Protein AF-A0A7W1QPT3-F1 (afdb_monomer)

Foldseek 3Di:
DPPPDDQDDDDLCCLAVPPPDPVSPVVNDDDDDDDDDDDD

Secondary structure (DSSP, 8-state):
-BTTB------HHHHHHS-SSHHHHHHHS-----------

Structure (mmCIF, N/CA/C/O backbone):
data_AF-A0A7W1QPT3-F1
#
_en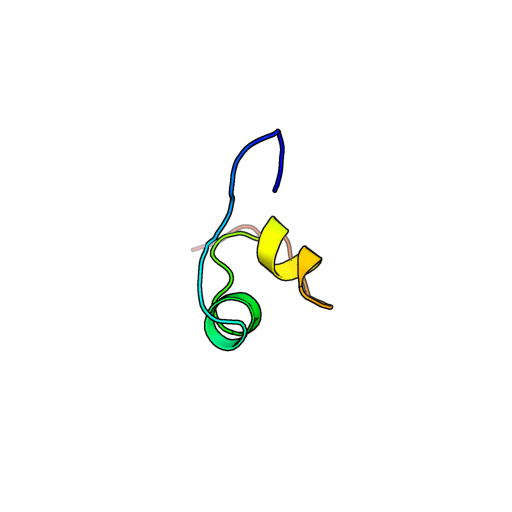try.id   AF-A0A7W1QPT3-F1
#
loop_
_atom_site.group_PDB
_atom_site.id
_atom_site.type_symbol
_atom_site.label_atom_id
_atom_site.label_alt_id
_atom_site.label_comp_id
_atom_site.label_asym_id
_atom_site.label_entity_id
_atom_site.label_seq_id
_atom_site.pdbx_PDB_ins_code
_atom_site.Cartn_x
_atom_site.Cartn_y
_atom_site.Cartn_z
_atom_site.occupancy
_atom_site.B_iso_or_equiv
_atom_site.auth_seq_id
_atom_site.auth_comp_id
_atom_site.auth_asym_id
_atom_site.auth_atom_id
_atom_site.pdbx_PDB_model_num
ATOM 1 N N . MET A 1 1 ? -1.123 8.073 3.758 1.00 77.38 1 MET A N 1
ATOM 2 C CA . MET A 1 1 ? -1.781 8.958 2.768 1.00 77.38 1 MET A CA 1
ATOM 3 C C . MET A 1 1 ? -0.794 9.226 1.649 1.00 77.38 1 MET A C 1
ATOM 5 O O . MET A 1 1 ? 0.392 9.299 1.936 1.00 77.38 1 MET A O 1
ATOM 9 N N . HIS A 1 2 ? -1.265 9.361 0.415 1.00 88.94 2 HIS A N 1
ATOM 10 C CA . HIS A 1 2 ? -0.442 9.728 -0.741 1.00 88.94 2 HIS A CA 1
ATOM 11 C C . HIS A 1 2 ? -1.178 10.840 -1.485 1.00 88.94 2 HIS A C 1
ATOM 13 O O . HIS A 1 2 ? -2.390 10.723 -1.672 1.00 88.94 2 HIS A O 1
ATOM 19 N N . GLU A 1 3 ? -0.487 11.937 -1.808 1.00 93.19 3 GLU A N 1
ATOM 20 C CA . GLU A 1 3 ? -1.069 13.104 -2.504 1.00 93.19 3 GLU A CA 1
ATOM 21 C C . GLU A 1 3 ? -2.330 13.670 -1.820 1.00 93.19 3 GLU A C 1
ATOM 23 O O . GLU A 1 3 ? -3.321 14.015 -2.458 1.00 93.19 3 GLU A O 1
ATOM 28 N N . GLY A 1 4 ? -2.334 13.709 -0.483 1.00 95.69 4 GLY A N 1
ATOM 29 C CA . GLY A 1 4 ? -3.480 14.197 0.294 1.00 95.69 4 GLY A CA 1
ATOM 30 C C . GLY A 1 4 ? -4.711 13.281 0.270 1.00 95.69 4 GLY A C 1
ATOM 31 O O . GLY A 1 4 ? -5.757 13.657 0.791 1.00 95.69 4 GLY A O 1
ATOM 32 N N . ARG A 1 5 ? -4.606 12.070 -0.297 1.00 95.62 5 ARG A N 1
ATOM 33 C CA . ARG A 1 5 ? -5.697 11.088 -0.351 1.00 95.62 5 ARG A CA 1
ATOM 34 C C . ARG A 1 5 ? -5.408 9.88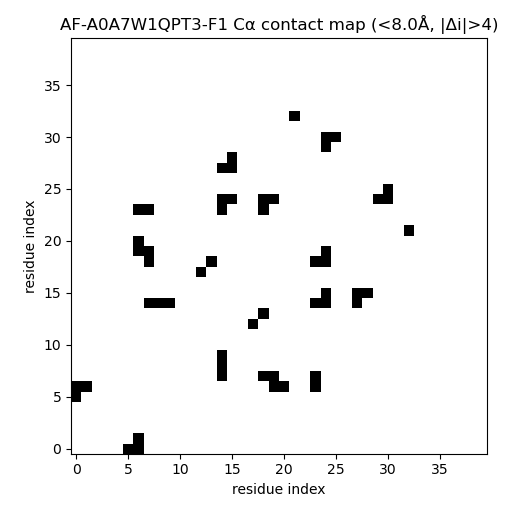4 0.540 1.00 95.62 5 ARG A C 1
ATOM 36 O O . ARG A 1 5 ? -4.288 9.356 0.587 1.00 95.62 5 ARG A O 1
ATOM 43 N N . VAL A 1 6 ? -6.446 9.425 1.237 1.00 95.38 6 VAL A N 1
ATOM 44 C CA . VAL A 1 6 ? -6.428 8.136 1.935 1.00 95.38 6 VAL A CA 1
ATOM 45 C C . VAL A 1 6 ? -6.396 7.030 0.886 1.00 95.38 6 VAL A C 1
ATOM 47 O O . VAL A 1 6 ? -7.222 7.012 -0.019 1.00 95.38 6 VAL A O 1
ATOM 50 N N . GLN A 1 7 ? -5.407 6.145 0.995 1.00 96.31 7 GLN A N 1
ATOM 51 C CA . GLN A 1 7 ? -5.171 5.073 0.024 1.00 96.31 7 GLN A CA 1
ATOM 52 C C . GLN A 1 7 ? -5.877 3.774 0.429 1.00 96.31 7 GLN A C 1
ATOM 54 O O . GLN A 1 7 ? -6.374 3.056 -0.428 1.00 96.31 7 GLN A O 1
ATOM 59 N N . GLN A 1 8 ? -5.944 3.491 1.734 1.00 97.31 8 GLN A N 1
ATOM 60 C CA . GLN A 1 8 ? -6.627 2.329 2.300 1.00 97.31 8 GLN A CA 1
ATOM 61 C C . GLN A 1 8 ? -6.965 2.588 3.773 1.00 97.31 8 GLN A C 1
ATOM 63 O O . GLN A 1 8 ? -6.234 3.304 4.462 1.00 97.31 8 GLN A O 1
ATOM 68 N N . VAL A 1 9 ? -8.069 2.003 4.238 1.00 97.50 9 VAL A N 1
ATOM 69 C CA . VAL A 1 9 ? -8.486 1.932 5.645 1.00 97.50 9 VAL A CA 1
ATOM 70 C C . VAL A 1 9 ? -8.879 0.485 5.919 1.00 97.50 9 VAL A C 1
ATOM 72 O O . VAL A 1 9 ? -9.581 -0.111 5.108 1.00 97.50 9 VAL A O 1
ATOM 75 N N . GLY A 1 10 ? -8.417 -0.070 7.034 1.00 96.56 10 GLY A N 1
ATOM 76 C CA . GLY A 1 10 ? -8.666 -1.455 7.426 1.00 96.56 10 GLY A CA 1
ATOM 77 C C . GLY A 1 10 ? -7.921 -1.803 8.712 1.00 96.56 10 GLY A C 1
ATOM 78 O O . GLY A 1 10 ? -7.186 -0.973 9.257 1.00 96.56 10 GLY A O 1
ATOM 79 N N . SER A 1 11 ? -8.119 -3.023 9.200 1.00 98.25 11 SER A N 1
ATOM 80 C CA . SER A 1 11 ? -7.350 -3.595 10.305 1.00 98.25 11 SER A CA 1
ATOM 81 C C . SER A 1 11 ? -5.869 -3.754 9.933 1.00 98.25 11 SER A C 1
ATOM 83 O O . SER A 1 11 ? -5.542 -3.861 8.750 1.00 98.25 11 SER A O 1
ATOM 85 N N . PRO A 1 12 ? -4.948 -3.827 10.912 1.00 95.75 12 PRO A N 1
ATOM 86 C CA . PRO A 1 12 ? -3.531 -4.050 10.626 1.00 95.75 12 PRO A CA 1
ATOM 87 C C . PRO A 1 12 ? -3.274 -5.274 9.737 1.00 95.75 12 PRO A C 1
ATOM 89 O O . PRO A 1 12 ? -2.454 -5.196 8.826 1.00 95.75 12 PRO A O 1
ATOM 92 N N . THR A 1 13 ? -4.016 -6.365 9.957 1.00 96.75 13 THR A N 1
ATOM 93 C CA . THR A 1 13 ? -3.932 -7.583 9.142 1.00 96.75 13 THR A CA 1
ATOM 94 C C . THR A 1 13 ? -4.341 -7.316 7.698 1.00 96.75 13 THR A C 1
ATOM 96 O O . THR A 1 13 ? -3.593 -7.659 6.797 1.00 96.75 13 THR A O 1
ATOM 99 N N . GLU A 1 14 ? -5.462 -6.632 7.456 1.00 97.38 14 GLU A N 1
ATOM 100 C CA . GLU A 1 14 ? -5.897 -6.292 6.091 1.00 97.38 14 GLU A CA 1
ATOM 101 C C . GLU A 1 14 ? -4.914 -5.351 5.383 1.00 97.38 14 GLU A C 1
ATOM 103 O O . GLU A 1 14 ? -4.685 -5.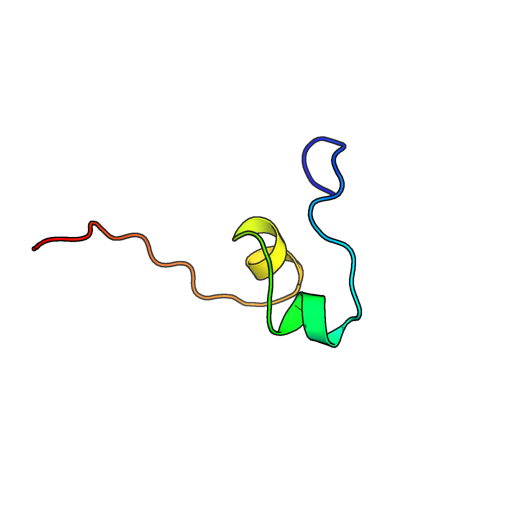493 4.186 1.00 97.38 14 GLU A O 1
ATOM 108 N N . ILE A 1 15 ? -4.312 -4.396 6.102 1.00 95.94 15 ILE A N 1
ATOM 109 C CA . ILE A 1 15 ? -3.304 -3.498 5.518 1.00 95.94 15 ILE A CA 1
ATOM 110 C C . ILE A 1 15 ? -2.029 -4.266 5.136 1.00 95.94 15 ILE A C 1
ATOM 112 O O . ILE A 1 15 ? -1.405 -3.936 4.129 1.00 95.94 15 ILE A O 1
ATOM 116 N N . TYR A 1 16 ? -1.634 -5.261 5.934 1.00 94.56 16 TYR A N 1
ATOM 117 C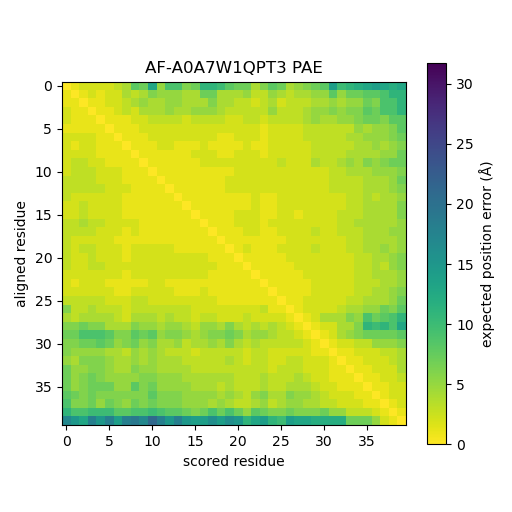 CA . TYR A 1 16 ? -0.404 -6.025 5.722 1.00 94.56 16 TYR A CA 1
ATOM 118 C C . TYR A 1 16 ? -0.567 -7.155 4.697 1.00 94.56 16 TYR A C 1
ATOM 120 O O . TYR A 1 16 ? 0.275 -7.310 3.816 1.00 94.56 16 TYR A O 1
ATOM 128 N N . GLU A 1 17 ? -1.641 -7.938 4.802 1.00 95.62 17 GLU A N 1
ATOM 129 C CA . GLU A 1 17 ? -1.857 -9.147 3.998 1.00 95.62 17 GLU A CA 1
ATOM 130 C C . GLU A 1 17 ? -2.575 -8.873 2.668 1.00 95.62 17 GLU A C 1
ATOM 132 O O . GLU A 1 17 ? -2.375 -9.614 1.708 1.00 95.62 17 GLU A O 1
ATOM 137 N N . ASP A 1 18 ? -3.377 -7.805 2.578 1.00 96.00 18 ASP A N 1
ATOM 138 C CA . ASP A 1 18 ? -4.148 -7.440 1.377 1.00 96.00 18 ASP A CA 1
ATOM 139 C C . ASP A 1 18 ? -4.037 -5.929 1.058 1.00 96.00 18 ASP A C 1
ATOM 141 O O . ASP A 1 18 ? -5.021 -5.170 1.104 1.00 96.00 18 ASP A O 1
ATOM 145 N N . PRO A 1 19 ? -2.823 -5.439 0.742 1.00 95.69 19 PRO A N 1
ATOM 146 C CA . PRO A 1 19 ? -2.623 -4.052 0.348 1.00 95.69 19 PRO A CA 1
ATOM 147 C C . PRO A 1 19 ? -3.276 -3.765 -1.014 1.00 95.69 19 PRO A C 1
ATOM 149 O O . PRO A 1 19 ? -2.976 -4.395 -2.026 1.00 95.69 19 PRO A O 1
ATOM 152 N N . LYS A 1 20 ? -4.134 -2.741 -1.076 1.00 96.12 20 LYS A N 1
ATOM 153 C CA . LYS A 1 20 ? -4.919 -2.381 -2.274 1.00 96.12 20 LYS A CA 1
ATOM 154 C C . LYS A 1 20 ? -4.130 -1.647 -3.350 1.00 96.12 20 LYS A C 1
ATOM 156 O O . LYS A 1 20 ? -4.614 -1.509 -4.471 1.00 96.12 20 LYS A O 1
ATOM 161 N N . THR A 1 21 ? -2.934 -1.160 -3.030 1.00 94.56 21 THR A N 1
ATOM 162 C CA . THR A 1 21 ? -2.050 -0.513 -4.003 1.00 94.56 21 THR A CA 1
ATOM 163 C C . THR A 1 21 ? -0.589 -0.893 -3.753 1.00 94.56 21 THR A C 1
ATOM 165 O O . THR A 1 21 ? -0.211 -1.130 -2.602 1.00 94.56 21 THR A O 1
ATOM 168 N N . PRO A 1 22 ? 0.272 -0.872 -4.792 1.00 92.19 22 P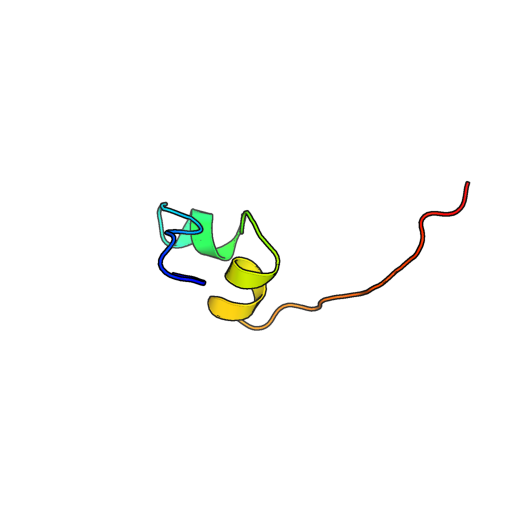RO A N 1
ATOM 169 C CA . PRO A 1 22 ? 1.714 -1.064 -4.620 1.00 92.19 22 PRO A CA 1
ATOM 170 C C . PRO A 1 22 ? 2.344 -0.049 -3.656 1.00 92.19 22 PRO A C 1
ATOM 1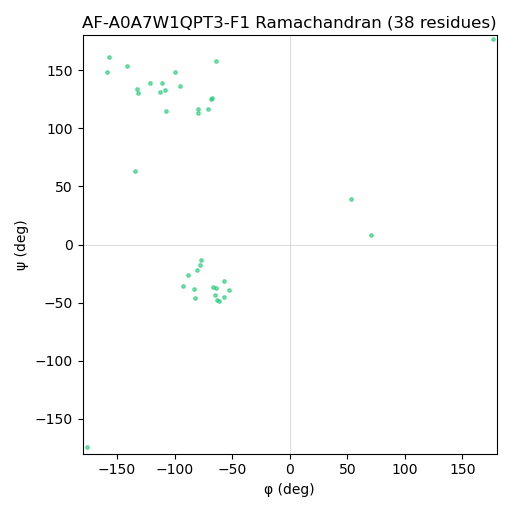72 O O . PRO A 1 22 ? 3.281 -0.377 -2.935 1.00 92.19 22 PRO A O 1
ATOM 175 N N . PHE A 1 23 ? 1.794 1.170 -3.602 1.00 93.50 23 PHE A N 1
ATOM 176 C CA . PHE A 1 23 ? 2.199 2.182 -2.629 1.00 93.50 23 PHE A CA 1
ATOM 177 C C . PHE A 1 23 ? 1.945 1.718 -1.189 1.00 93.50 23 PHE A C 1
ATOM 179 O O . PHE A 1 23 ? 2.843 1.811 -0.359 1.00 93.50 23 PHE A O 1
ATOM 186 N N . VAL A 1 24 ? 0.749 1.198 -0.881 1.00 95.75 24 VAL A N 1
ATOM 187 C CA . VAL A 1 24 ? 0.439 0.691 0.468 1.00 95.75 24 VAL A CA 1
ATOM 188 C C . VAL A 1 24 ? 1.310 -0.523 0.798 1.00 95.75 24 VAL A C 1
ATOM 190 O O . VAL A 1 24 ? 1.882 -0.566 1.886 1.00 95.75 24 VAL A O 1
ATOM 193 N N . ALA A 1 25 ? 1.480 -1.444 -0.157 1.00 94.94 25 ALA A N 1
ATOM 194 C CA . ALA A 1 25 ? 2.308 -2.639 0.006 1.00 94.94 25 ALA A CA 1
ATOM 195 C C . ALA A 1 25 ? 3.764 -2.300 0.372 1.00 94.94 25 ALA A C 1
AT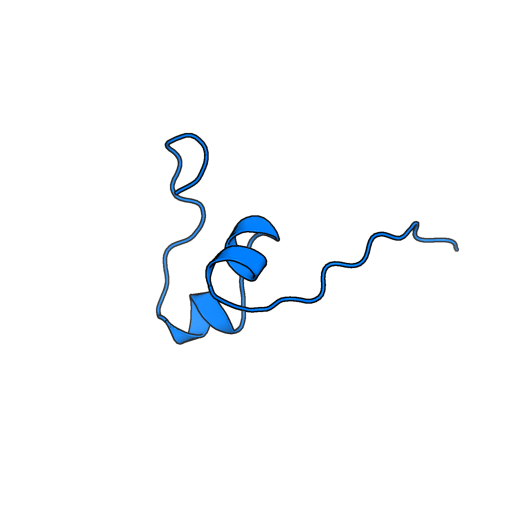OM 197 O O . ALA A 1 25 ? 4.319 -2.890 1.293 1.00 94.94 25 ALA A O 1
ATOM 198 N N . GLY A 1 26 ? 4.369 -1.320 -0.311 1.00 92.62 26 GLY A N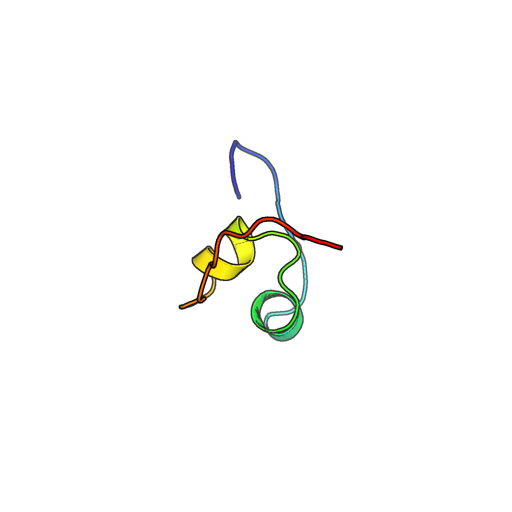 1
ATOM 199 C CA . GLY A 1 26 ? 5.735 -0.870 -0.020 1.00 92.62 26 GLY A CA 1
ATOM 200 C C . GLY A 1 26 ? 5.859 0.048 1.201 1.00 92.62 26 GLY A C 1
ATOM 201 O O . GLY A 1 26 ? 6.955 0.231 1.720 1.00 92.62 26 GLY A O 1
ATOM 202 N N . PHE A 1 27 ? 4.757 0.644 1.663 1.00 91.94 27 PHE A N 1
ATOM 203 C CA . PHE A 1 27 ? 4.753 1.531 2.828 1.00 91.94 27 PHE A CA 1
ATOM 204 C C . PHE A 1 27 ? 4.679 0.761 4.153 1.00 91.94 27 PHE A C 1
ATOM 206 O O . PHE A 1 27 ? 5.317 1.161 5.124 1.00 91.94 27 PHE A O 1
ATOM 213 N N . VAL A 1 28 ? 3.896 -0.324 4.212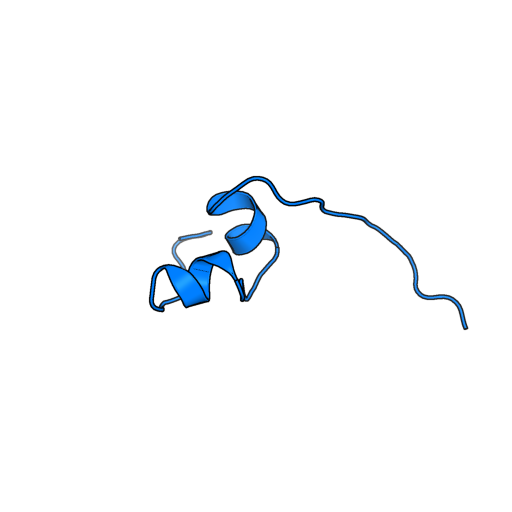 1.00 91.25 28 VAL A N 1
ATOM 214 C CA . VAL A 1 28 ? 3.680 -1.097 5.450 1.00 91.25 28 VAL A CA 1
ATOM 215 C C . VAL A 1 28 ? 4.825 -2.072 5.761 1.00 91.25 28 VAL A C 1
ATOM 217 O O . VAL A 1 28 ? 5.017 -2.450 6.915 1.00 91.25 28 VAL A O 1
ATOM 220 N N . GLY A 1 29 ? 5.619 -2.459 4.761 1.00 86.94 29 GLY A N 1
ATOM 221 C CA . GLY A 1 29 ? 6.743 -3.368 4.949 1.00 86.94 29 GLY A CA 1
ATOM 222 C C . GLY A 1 29 ? 7.567 -3.584 3.685 1.00 86.94 29 GLY A C 1
ATOM 223 O O . GLY A 1 29 ? 7.355 -2.951 2.652 1.00 86.94 29 GLY A O 1
ATOM 224 N N . SER A 1 30 ? 8.535 -4.495 3.772 1.00 87.62 30 SER A N 1
ATOM 225 C CA . SER A 1 30 ? 9.335 -4.897 2.618 1.00 87.62 30 SER A CA 1
ATOM 226 C C . SER A 1 30 ? 8.487 -5.720 1.652 1.00 87.62 30 SER A C 1
ATOM 228 O O . SER A 1 30 ? 8.056 -6.822 1.983 1.00 87.62 30 SER A O 1
ATOM 230 N N . ALA A 1 31 ? 8.291 -5.195 0.446 1.00 89.50 31 ALA A N 1
ATOM 231 C CA . ALA A 1 31 ? 7.596 -5.877 -0.635 1.00 89.50 31 ALA A CA 1
ATOM 232 C C . ALA A 1 31 ? 8.515 -6.011 -1.853 1.00 89.50 31 ALA A C 1
ATOM 234 O O . ALA A 1 31 ? 9.225 -5.072 -2.219 1.00 89.50 31 ALA A O 1
ATOM 235 N N . ASN A 1 32 ? 8.473 -7.172 -2.507 1.00 91.44 32 ASN A N 1
ATOM 236 C CA . ASN A 1 32 ? 9.087 -7.338 -3.819 1.00 91.44 32 ASN A CA 1
ATOM 237 C C . ASN A 1 32 ? 8.144 -6.750 -4.870 1.00 91.44 32 ASN A C 1
ATOM 239 O O . ASN A 1 32 ? 7.035 -7.249 -5.054 1.00 91.44 32 ASN A O 1
ATOM 243 N N . VAL A 1 33 ? 8.584 -5.704 -5.566 1.00 89.88 33 VAL A N 1
ATOM 244 C CA . VAL A 1 33 ? 7.843 -5.109 -6.683 1.00 89.88 33 VAL A CA 1
ATOM 245 C C . VAL A 1 33 ? 8.568 -5.470 -7.971 1.00 89.88 33 VAL A C 1
ATOM 247 O O . VAL A 1 33 ? 9.712 -5.073 -8.180 1.00 89.88 33 VAL A O 1
ATOM 250 N N . LEU A 1 34 ? 7.906 -6.256 -8.817 1.00 92.94 34 LEU A N 1
ATOM 251 C CA . LEU A 1 34 ? 8.448 -6.728 -10.086 1.00 92.94 34 LEU A CA 1
ATOM 252 C C . LEU A 1 34 ? 7.669 -6.086 -11.232 1.00 92.94 34 LEU A C 1
ATOM 254 O O . LEU A 1 34 ? 6.439 -6.103 -11.244 1.00 92.94 34 LEU A O 1
ATOM 258 N N . HIS A 1 35 ? 8.393 -5.542 -12.204 1.00 93.94 35 HIS A N 1
ATOM 259 C CA . HIS A 1 35 ? 7.810 -5.040 -13.442 1.00 93.94 35 HIS A CA 1
ATOM 260 C C . HIS A 1 35 ? 7.896 -6.120 -14.517 1.00 93.94 35 HIS A C 1
ATOM 262 O O . HIS A 1 35 ? 8.930 -6.767 -14.672 1.00 93.94 35 HIS A O 1
ATOM 268 N N . GLY A 1 36 ? 6.816 -6.298 -15.269 1.00 94.62 36 GLY A N 1
ATOM 269 C CA . GLY A 1 36 ? 6.754 -7.274 -16.346 1.00 94.62 36 GLY A CA 1
ATOM 270 C C . GLY A 1 36 ? 5.689 -6.909 -17.367 1.00 94.62 36 GLY A C 1
ATOM 271 O O . GLY A 1 36 ? 4.792 -6.110 -17.093 1.00 94.62 36 GLY A O 1
ATOM 272 N N . VAL A 1 37 ? 5.810 -7.503 -18.548 1.00 96.69 37 VAL A N 1
ATOM 273 C CA . VAL A 1 37 ? 4.810 -7.436 -19.613 1.00 96.69 37 VAL A CA 1
ATOM 274 C C . VAL A 1 37 ? 4.151 -8.806 -19.692 1.00 96.69 37 VAL A C 1
ATOM 276 O O . VAL A 1 37 ? 4.838 -9.824 -19.659 1.00 96.69 37 VAL A O 1
ATOM 279 N N . VAL A 1 38 ? 2.820 -8.839 -19.748 1.00 95.56 38 VAL A N 1
ATOM 280 C CA . VAL A 1 38 ? 2.084 -10.093 -19.936 1.00 95.56 38 VAL A CA 1
ATOM 281 C C . VAL A 1 38 ? 2.128 -10.446 -21.419 1.00 95.56 38 VAL A C 1
ATOM 283 O O . VAL A 1 38 ? 1.547 -9.737 -22.239 1.00 95.56 38 VAL A O 1
ATOM 286 N N . GLU A 1 39 ? 2.815 -11.533 -21.754 1.00 91.75 39 GLU A N 1
ATOM 287 C CA . GLU A 1 39 ? 2.829 -12.123 -23.094 1.00 91.75 39 GLU A CA 1
ATOM 288 C C . GLU A 1 39 ? 1.869 -13.323 -23.140 1.00 91.75 39 GLU A C 1
ATOM 290 O O . GLU A 1 39 ? 1.631 -13.970 -22.117 1.00 91.75 39 GLU A O 1
ATOM 295 N N . ARG A 1 40 ? 1.255 -13.568 -24.303 1.00 82.88 40 ARG A N 1
ATOM 296 C CA . ARG A 1 40 ? 0.239 -14.613 -24.499 1.00 82.88 40 ARG A CA 1
ATOM 297 C C . ARG A 1 40 ? 0.854 -15.936 -24.931 1.00 82.88 40 ARG A C 1
ATOM 299 O O . ARG A 1 40 ? 1.723 -15.897 -25.826 1.00 82.88 40 ARG A O 1
#

Mean predicted aligned error: 3.38 Å

Sequence (40 aa):
MHEGRVQQVGSPTEIYEDPKTPFVAGFVGSANVLHGVVER

Solvent-accessible surface area (backbone atoms only — not comparable to full-atom values): 2897 Å² total; per-residue (Å²): 114,57,95,94,35,82,80,80,87,72,55,73,63,47,50,67,76,58,43,91,40,73,67,48,37,54,70,76,42,95,60,92,85,80,88,83,79,93,80,134

pLDDT: mean 93.41, std 4.14, range [77.38, 98.25]

Radius of gyration: 12.22 Å; Cα contacts (8 Å, |Δi|>4): 27; chains: 1; bounding box: 18×29×35 Å